Protein AF-A0A0C9YZZ6-F1 (afdb_monomer)

Structure (mmCIF, N/CA/C/O backbone):
data_AF-A0A0C9YZZ6-F1
#
_entry.id   AF-A0A0C9YZZ6-F1
#
loop_
_atom_site.group_PDB
_atom_site.id
_atom_site.type_symbol
_atom_site.label_atom_id
_atom_site.label_alt_id
_atom_site.label_comp_id
_atom_site.label_asym_id
_atom_site.label_entity_id
_atom_site.label_seq_id
_atom_site.pdbx_PDB_ins_code
_atom_site.Cartn_x
_atom_site.Cartn_y
_atom_site.Cartn_z
_atom_site.occupancy
_atom_site.B_iso_or_equiv
_atom_site.auth_seq_id
_atom_site.auth_comp_id
_atom_site.auth_asym_id
_atom_site.auth_atom_id
_atom_site.pdbx_PDB_model_num
ATOM 1 N N . LYS A 1 1 ? 9.919 -6.590 -9.505 1.00 88.56 1 LYS A N 1
ATOM 2 C CA . LYS A 1 1 ? 9.853 -5.587 -10.591 1.00 88.56 1 LYS A CA 1
ATOM 3 C C . LYS A 1 1 ? 8.403 -5.345 -10.949 1.00 88.56 1 LYS A C 1
ATOM 5 O O . LYS A 1 1 ? 7.667 -6.325 -11.010 1.00 88.56 1 LYS A O 1
ATOM 10 N N . ILE A 1 2 ? 8.033 -4.092 -11.173 1.00 91.31 2 ILE A N 1
ATOM 11 C CA . ILE A 1 2 ? 6.721 -3.699 -11.690 1.00 91.31 2 ILE A CA 1
ATOM 12 C C . ILE A 1 2 ? 6.549 -4.296 -13.093 1.00 91.31 2 ILE A C 1
ATOM 14 O O . ILE A 1 2 ? 7.487 -4.260 -13.901 1.00 91.31 2 ILE A O 1
ATOM 18 N N . LYS A 1 3 ? 5.397 -4.917 -13.355 1.00 92.75 3 LYS A N 1
ATOM 19 C CA . LYS A 1 3 ? 5.103 -5.615 -14.616 1.00 92.75 3 LYS A CA 1
ATOM 20 C C . LYS A 1 3 ? 4.061 -4.885 -15.453 1.00 92.75 3 LYS A C 1
ATOM 22 O O . LYS A 1 3 ? 4.132 -4.967 -16.679 1.00 92.75 3 LYS A O 1
ATOM 27 N N . TYR A 1 4 ? 3.122 -4.201 -14.811 1.00 93.75 4 TYR A N 1
ATOM 28 C CA . TYR A 1 4 ? 2.029 -3.488 -15.462 1.00 93.75 4 TYR A CA 1
ATOM 29 C C . TYR A 1 4 ? 2.299 -1.980 -15.506 1.00 93.75 4 TYR A C 1
ATOM 31 O O . TYR A 1 4 ? 3.317 -1.497 -15.010 1.00 93.75 4 TYR A O 1
ATOM 39 N N . SER A 1 5 ? 1.419 -1.216 -16.158 1.00 92.56 5 SER A N 1
ATOM 40 C CA . SER A 1 5 ? 1.535 0.243 -16.138 1.00 92.56 5 SER A CA 1
ATOM 41 C C . SER A 1 5 ? 1.307 0.768 -14.718 1.00 92.56 5 SER A C 1
ATOM 43 O O . SER A 1 5 ? 0.446 0.260 -14.000 1.00 92.56 5 SER A O 1
ATOM 45 N N . LEU A 1 6 ? 2.054 1.800 -14.316 1.00 90.38 6 LEU A N 1
ATOM 46 C CA . LEU A 1 6 ? 2.036 2.327 -12.941 1.00 90.38 6 LEU A CA 1
ATOM 47 C C . LEU A 1 6 ? 0.624 2.755 -12.517 1.00 90.38 6 LEU A C 1
ATOM 49 O O . LEU A 1 6 ? 0.139 2.381 -11.458 1.00 90.38 6 LEU A O 1
ATOM 53 N N . ASN A 1 7 ? -0.085 3.419 -13.427 1.00 92.31 7 ASN A N 1
ATOM 54 C CA . ASN A 1 7 ? -1.460 3.884 -13.247 1.00 92.31 7 ASN A CA 1
ATOM 55 C C . ASN A 1 7 ? -2.534 2.780 -13.246 1.00 92.31 7 ASN A C 1
ATOM 57 O O . ASN A 1 7 ? -3.708 3.086 -13.062 1.00 92.31 7 ASN A O 1
ATOM 61 N N . SER A 1 8 ? -2.172 1.521 -13.521 1.00 94.38 8 SER A N 1
ATOM 62 C CA . SER A 1 8 ? -3.117 0.401 -13.432 1.00 94.38 8 SER A CA 1
ATOM 63 C C . SER A 1 8 ? -3.209 -0.168 -12.024 1.00 94.38 8 SER A C 1
ATOM 65 O O . SER A 1 8 ? -4.186 -0.841 -11.718 1.00 94.38 8 SER A O 1
ATOM 67 N N . TYR A 1 9 ? -2.168 0.031 -11.205 1.00 95.25 9 TYR A N 1
ATOM 68 C CA . TYR A 1 9 ? -2.015 -0.565 -9.874 1.00 95.25 9 TYR A CA 1
ATOM 69 C C . TYR A 1 9 ? -2.162 -2.102 -9.850 1.00 95.25 9 TYR A C 1
ATOM 71 O O . TYR A 1 9 ? -2.245 -2.710 -8.785 1.00 95.25 9 TYR A O 1
ATOM 79 N N . ALA A 1 10 ? -2.129 -2.764 -11.013 1.00 94.75 10 ALA A N 1
ATOM 80 C CA . ALA A 1 10 ? -2.413 -4.190 -11.150 1.00 94.75 10 ALA A CA 1
ATOM 81 C C . ALA A 1 10 ? -1.387 -5.077 -10.436 1.00 94.75 10 ALA A C 1
ATOM 83 O O . ALA A 1 10 ? -1.715 -6.170 -9.973 1.00 94.75 10 ALA A O 1
ATOM 84 N N . ASP A 1 11 ? -0.155 -4.591 -10.281 1.00 94.94 11 ASP A N 1
ATOM 85 C CA . ASP A 1 11 ? 0.873 -5.255 -9.483 1.00 94.94 11 ASP A CA 1
ATOM 86 C C . ASP A 1 11 ? 0.523 -5.325 -7.982 1.00 94.94 11 ASP A C 1
ATOM 88 O O . ASP A 1 11 ? 1.110 -6.147 -7.288 1.00 94.94 11 ASP A O 1
ATOM 92 N N . LEU A 1 12 ? -0.452 -4.550 -7.481 1.00 94.81 12 LEU A N 1
ATOM 93 C CA . LEU A 1 12 ? -0.967 -4.646 -6.105 1.00 94.81 12 LEU A CA 1
ATOM 94 C C . LEU A 1 12 ? -2.049 -5.722 -5.930 1.00 94.81 12 LEU A C 1
ATOM 96 O O . LEU A 1 12 ? -2.420 -6.034 -4.802 1.00 94.81 12 LEU A O 1
ATOM 100 N N . SER A 1 13 ? -2.532 -6.339 -7.015 1.00 91.88 13 SER A N 1
ATOM 101 C CA . SER A 1 13 ? -3.583 -7.374 -6.958 1.00 91.88 13 SER A CA 1
ATOM 102 C C . SER A 1 13 ? -3.199 -8.626 -6.165 1.00 91.88 13 SER A C 1
ATOM 104 O O . SER A 1 13 ? -4.070 -9.411 -5.813 1.00 91.88 13 SER A O 1
ATOM 106 N N . PHE A 1 14 ? -1.920 -8.832 -5.838 1.00 91.19 14 PHE A N 1
ATOM 107 C CA . PHE A 1 14 ? -1.528 -9.930 -4.950 1.00 91.19 14 PHE A CA 1
ATOM 108 C C . PHE A 1 14 ? -2.060 -9.751 -3.517 1.00 91.19 14 PHE A C 1
ATOM 110 O O . PHE A 1 14 ? -2.200 -10.745 -2.811 1.00 91.19 14 PHE A O 1
ATOM 117 N N . LEU A 1 15 ? -2.344 -8.510 -3.094 1.00 91.44 15 LEU A N 1
ATOM 118 C CA . LEU A 1 15 ? -2.962 -8.218 -1.797 1.00 91.44 15 LEU A CA 1
ATOM 119 C C . LEU A 1 15 ? -4.395 -8.738 -1.745 1.00 91.44 15 LEU A C 1
ATOM 121 O O . LEU A 1 15 ? -4.814 -9.330 -0.755 1.00 91.44 15 LEU A O 1
ATOM 125 N N . ILE A 1 16 ? -5.141 -8.474 -2.818 1.00 89.75 16 ILE A N 1
ATOM 126 C CA . ILE A 1 16 ? -6.553 -8.813 -2.966 1.00 89.75 16 ILE A CA 1
ATOM 127 C C . ILE A 1 16 ? -6.745 -9.292 -4.405 1.00 89.75 16 ILE A C 1
ATOM 129 O O . ILE A 1 16 ? -6.954 -8.477 -5.312 1.00 89.75 16 ILE A O 1
ATOM 133 N N . PRO A 1 17 ? -6.613 -10.606 -4.648 1.00 85.75 17 PRO A N 1
ATOM 134 C CA . PRO A 1 17 ? -6.795 -11.157 -5.978 1.00 85.75 17 PRO A CA 1
ATOM 135 C C . PRO A 1 17 ? -8.216 -10.882 -6.489 1.00 85.75 17 PRO A C 1
ATOM 137 O O . PRO A 1 17 ? -9.160 -10.987 -5.713 1.00 85.75 17 PRO A O 1
ATOM 140 N N . PRO A 1 18 ? -8.429 -10.642 -7.794 1.00 77.75 18 PRO A N 1
ATOM 141 C CA . PRO A 1 18 ? -9.773 -10.428 -8.348 1.00 77.75 18 PRO A CA 1
ATOM 142 C C . PRO A 1 18 ? -10.756 -11.588 -8.114 1.00 77.75 18 PRO A C 1
ATOM 144 O O . PRO A 1 18 ? -11.961 -11.434 -8.277 1.00 77.75 18 PRO A O 1
ATOM 147 N N . SER A 1 19 ? -10.242 -12.774 -7.779 1.00 79.56 19 SER A N 1
ATOM 148 C CA . SER A 1 19 ? -11.026 -13.963 -7.450 1.00 79.56 19 SER A CA 1
ATOM 149 C C . SER A 1 19 ? -11.370 -14.095 -5.962 1.00 79.56 19 SER A C 1
ATOM 151 O O . SER A 1 19 ? -11.853 -15.162 -5.583 1.00 79.56 19 SER A O 1
ATOM 153 N N . TRP A 1 20 ? -11.075 -13.082 -5.138 1.00 84.75 20 TRP A N 1
ATOM 154 C CA . TRP A 1 20 ? -11.337 -13.077 -3.696 1.00 84.75 20 TRP A CA 1
ATOM 155 C C . TRP A 1 20 ? -12.843 -13.144 -3.412 1.00 84.75 20 TRP A C 1
ATOM 157 O O . TRP A 1 20 ? -13.650 -12.511 -4.099 1.00 84.75 20 TRP A O 1
ATOM 167 N N . LYS A 1 21 ? -13.236 -13.936 -2.415 1.00 82.88 21 LYS A N 1
ATOM 168 C CA . LYS A 1 21 ? -14.632 -14.201 -2.040 1.00 82.88 21 LYS A CA 1
ATOM 169 C C . LYS A 1 21 ? -14.829 -14.085 -0.537 1.00 82.88 21 LYS A C 1
ATOM 171 O O . LYS A 1 21 ? -13.901 -14.275 0.241 1.00 82.88 21 LYS A O 1
ATOM 176 N N . ASP A 1 22 ? -16.076 -13.865 -0.131 1.00 79.44 22 ASP A N 1
ATOM 177 C CA . ASP A 1 22 ? -16.451 -13.875 1.281 1.00 79.44 22 ASP A CA 1
ATOM 178 C C . ASP A 1 22 ? -16.011 -15.185 1.955 1.00 79.44 22 ASP A C 1
ATOM 180 O O . ASP A 1 22 ? -16.371 -16.282 1.520 1.00 79.44 22 ASP A O 1
ATOM 184 N N . GLY A 1 23 ? -15.226 -15.053 3.025 1.00 80.69 23 GLY A N 1
ATOM 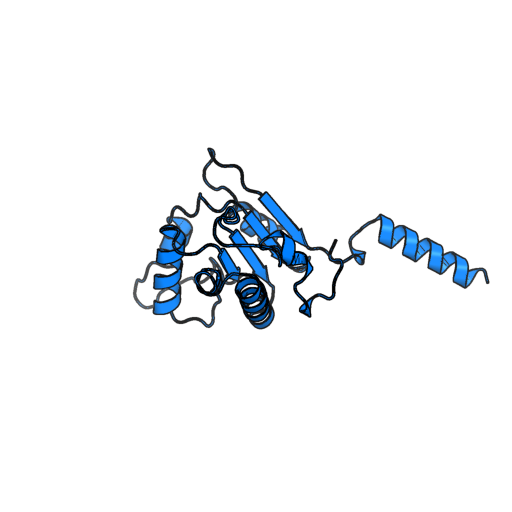185 C CA . GLY A 1 23 ? -14.637 -16.174 3.760 1.00 80.69 23 GLY A CA 1
ATOM 186 C C . GLY A 1 23 ? -13.184 -16.488 3.394 1.00 80.69 23 GLY A C 1
ATOM 187 O O . GLY A 1 23 ? -12.546 -17.240 4.132 1.00 80.69 23 GLY A O 1
ATOM 188 N N . ASP A 1 24 ? -12.638 -15.897 2.325 1.00 85.56 24 ASP A N 1
ATOM 189 C CA . ASP A 1 24 ? -11.198 -15.935 2.073 1.00 85.56 24 ASP A CA 1
ATOM 190 C C . ASP A 1 24 ? -10.441 -15.206 3.200 1.00 85.56 24 ASP A C 1
ATOM 192 O O . ASP A 1 24 ? -10.964 -14.264 3.811 1.00 85.56 24 ASP A O 1
ATOM 196 N N . PRO A 1 25 ? -9.202 -15.627 3.515 1.00 86.25 25 PRO A N 1
ATOM 197 C CA . PRO A 1 25 ? -8.414 -14.958 4.534 1.00 86.25 25 PRO A CA 1
ATOM 198 C C . PRO A 1 25 ? -8.158 -13.503 4.134 1.00 86.25 25 PRO A C 1
ATOM 200 O O . PRO A 1 25 ? -7.813 -13.194 2.989 1.00 86.25 25 PRO A O 1
ATOM 203 N N . LEU A 1 26 ? -8.319 -12.609 5.108 1.00 85.75 26 LEU A N 1
ATOM 204 C CA . LEU A 1 26 ? -7.969 -11.206 4.949 1.00 85.75 26 LEU A CA 1
ATOM 205 C C . LEU A 1 26 ? -6.449 -11.071 4.778 1.00 85.75 26 LEU A C 1
ATOM 207 O O . LEU A 1 26 ? -5.695 -11.823 5.410 1.00 85.75 26 LEU A O 1
ATOM 211 N N . PRO A 1 27 ? -5.979 -10.120 3.953 1.00 88.88 27 PRO A N 1
ATOM 212 C CA . PRO A 1 27 ? -4.559 -9.819 3.898 1.00 88.88 27 PRO A CA 1
ATOM 213 C C . PRO A 1 27 ? -4.063 -9.352 5.278 1.00 88.88 27 PRO A C 1
ATOM 215 O O . PRO A 1 27 ? -4.848 -8.811 6.065 1.00 88.88 27 PRO A O 1
ATOM 218 N N . PRO A 1 28 ? -2.761 -9.516 5.580 1.00 90.25 28 PRO A N 1
ATOM 219 C CA . P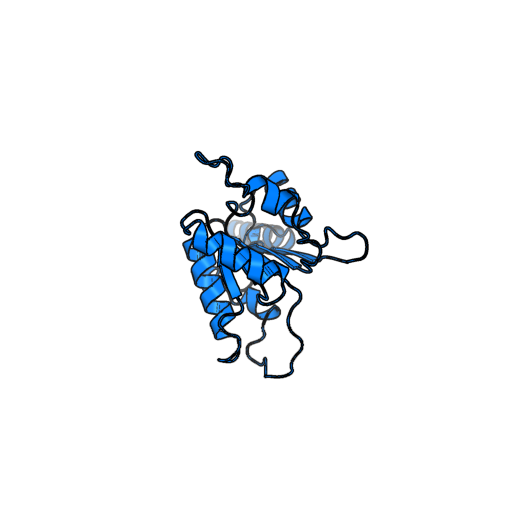RO A 1 28 ? -2.164 -8.889 6.753 1.00 90.25 28 PRO A CA 1
ATOM 220 C C . PRO A 1 28 ? -2.432 -7.386 6.739 1.00 90.25 28 PRO A C 1
ATOM 222 O O . PRO A 1 28 ? -2.409 -6.781 5.667 1.00 90.25 28 P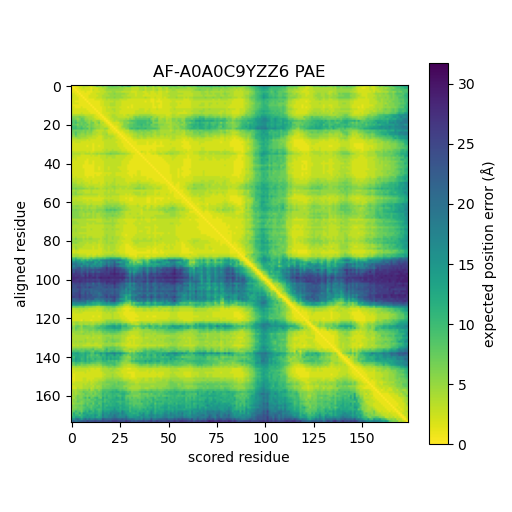RO A O 1
ATOM 225 N N . LYS A 1 29 ? -2.624 -6.781 7.916 1.00 91.81 29 LYS A N 1
ATOM 226 C CA . LYS A 1 29 ? -2.776 -5.328 8.029 1.00 91.81 29 LYS A CA 1
ATOM 227 C C . LYS A 1 29 ? -1.603 -4.630 7.339 1.00 91.81 29 LYS A C 1
ATOM 229 O O . LYS A 1 29 ? -0.447 -4.984 7.600 1.00 91.81 29 LYS A O 1
ATOM 234 N N . PHE A 1 30 ? -1.894 -3.673 6.458 1.00 93.50 30 PHE A N 1
ATOM 235 C CA . PHE A 1 30 ? -0.880 -3.143 5.550 1.00 93.50 30 PHE A CA 1
ATOM 236 C C . PHE A 1 30 ? -0.848 -1.618 5.409 1.00 93.50 30 PHE A C 1
ATOM 238 O O . PHE A 1 30 ? -1.856 -0.929 5.558 1.00 93.50 30 PHE A O 1
ATOM 245 N N . LEU A 1 31 ? 0.327 -1.098 5.049 1.00 93.25 31 LEU A N 1
ATOM 246 C CA . LEU A 1 31 ? 0.530 0.278 4.592 1.00 93.25 31 LEU A CA 1
ATOM 247 C C . LEU A 1 31 ? 1.179 0.278 3.208 1.00 93.25 31 LEU A C 1
ATOM 249 O O . LEU A 1 31 ? 2.131 -0.465 2.971 1.00 93.25 31 LEU A O 1
ATOM 253 N N . ILE A 1 32 ? 0.697 1.134 2.309 1.00 94.44 32 ILE A N 1
ATOM 254 C CA . ILE A 1 32 ? 1.292 1.351 0.986 1.00 94.44 32 ILE A CA 1
ATOM 255 C C . ILE A 1 32 ? 1.653 2.822 0.842 1.00 94.44 32 ILE A C 1
ATOM 257 O O . ILE A 1 32 ? 0.776 3.683 0.875 1.00 94.44 32 ILE A O 1
ATOM 261 N N . PHE A 1 33 ? 2.935 3.105 0.667 1.00 92.69 33 PHE A N 1
ATOM 262 C CA . PHE A 1 33 ? 3.468 4.442 0.475 1.00 92.69 33 PHE A CA 1
ATOM 263 C C . PHE A 1 33 ? 3.561 4.786 -1.014 1.00 92.69 33 PHE A C 1
ATOM 265 O O . PHE A 1 33 ? 4.077 4.001 -1.807 1.00 92.69 33 PHE A O 1
ATOM 272 N N . PHE A 1 34 ? 3.075 5.975 -1.356 1.00 92.56 34 PHE A N 1
ATOM 273 C CA . PHE A 1 34 ? 3.108 6.606 -2.672 1.00 92.56 34 PHE A CA 1
ATOM 274 C C . PHE A 1 34 ? 3.739 7.997 -2.561 1.00 92.56 34 PHE A C 1
ATOM 276 O O . PHE A 1 34 ? 3.715 8.619 -1.496 1.00 92.56 34 PHE A O 1
ATOM 283 N N . ASP A 1 35 ? 4.261 8.520 -3.665 1.00 88.12 35 ASP A N 1
ATOM 284 C CA . ASP A 1 35 ? 4.883 9.850 -3.669 1.00 88.12 35 ASP A CA 1
ATOM 285 C C . ASP A 1 35 ? 3.870 10.984 -3.751 1.00 88.12 35 ASP A C 1
ATOM 287 O O . ASP A 1 35 ? 4.110 12.078 -3.235 1.00 88.12 35 ASP A O 1
ATOM 291 N N . ASP A 1 36 ? 2.728 10.731 -4.388 1.00 89.56 36 ASP A N 1
ATOM 292 C CA . ASP A 1 36 ? 1.687 11.725 -4.570 1.00 89.56 36 ASP A CA 1
ATOM 293 C C . ASP A 1 36 ? 0.320 11.250 -4.072 1.00 89.56 36 ASP A C 1
ATOM 295 O O . ASP A 1 36 ? 0.006 10.063 -3.944 1.00 89.56 36 ASP A O 1
ATOM 299 N N . ILE A 1 37 ? -0.500 12.241 -3.730 1.00 91.50 37 ILE A N 1
ATOM 300 C CA . ILE A 1 37 ? -1.817 12.036 -3.133 1.00 91.50 37 ILE A CA 1
ATOM 301 C C . ILE A 1 37 ? -2.771 11.351 -4.111 1.00 91.50 37 ILE A C 1
ATOM 303 O O . ILE A 1 37 ? -3.610 10.560 -3.680 1.00 91.50 37 ILE A O 1
ATOM 307 N N . GLN A 1 38 ? -2.676 11.665 -5.402 1.00 94.12 38 GLN A N 1
ATOM 308 C CA . GLN A 1 38 ? -3.598 11.140 -6.395 1.00 94.12 38 GLN A CA 1
ATOM 309 C C . GLN A 1 38 ? -3.348 9.651 -6.626 1.00 94.12 38 GLN A C 1
ATOM 311 O O . GLN A 1 38 ? -4.310 8.888 -6.672 1.00 94.12 38 GLN A O 1
ATOM 316 N N . ASP A 1 39 ? -2.087 9.226 -6.682 1.00 94.50 39 ASP A N 1
ATOM 317 C CA . ASP A 1 39 ? -1.720 7.813 -6.749 1.00 94.50 39 ASP A CA 1
ATOM 318 C C . ASP A 1 39 ? -2.194 7.045 -5.513 1.00 94.50 39 ASP A C 1
ATOM 320 O O . ASP A 1 39 ? -2.795 5.979 -5.653 1.00 94.50 39 ASP A O 1
ATOM 324 N N . ALA A 1 40 ? -2.041 7.611 -4.310 1.00 94.88 40 ALA A N 1
ATOM 325 C CA . ALA A 1 40 ? -2.587 6.997 -3.100 1.00 94.88 40 ALA A CA 1
ATOM 326 C C . ALA A 1 40 ? -4.117 6.818 -3.184 1.00 94.88 40 ALA A C 1
ATOM 328 O O . ALA A 1 40 ? -4.634 5.745 -2.860 1.00 94.88 40 ALA A O 1
ATOM 329 N N . ILE A 1 41 ? -4.852 7.838 -3.645 1.00 95.50 41 ILE A N 1
ATOM 330 C CA . ILE A 1 41 ? -6.314 7.776 -3.814 1.00 95.50 41 ILE A CA 1
ATOM 331 C C . ILE A 1 41 ? -6.700 6.706 -4.839 1.00 95.50 41 ILE A C 1
ATOM 333 O O . ILE A 1 41 ? -7.536 5.849 -4.551 1.00 95.50 41 ILE A O 1
ATOM 337 N N . ASN A 1 42 ? -6.090 6.742 -6.022 1.00 96.75 42 ASN A N 1
ATOM 338 C CA . ASN A 1 42 ? -6.413 5.832 -7.115 1.00 96.75 42 ASN A CA 1
ATOM 339 C C . ASN A 1 42 ? -6.102 4.377 -6.743 1.00 96.75 42 ASN A C 1
ATOM 341 O O . ASN A 1 42 ? -6.897 3.484 -7.029 1.00 96.75 42 ASN A O 1
ATOM 345 N N . ALA A 1 43 ? -4.980 4.135 -6.062 1.00 96.00 43 ALA A N 1
ATOM 346 C CA . ALA A 1 43 ? -4.615 2.807 -5.594 1.00 96.00 43 ALA A CA 1
ATOM 347 C C . ALA A 1 43 ? -5.592 2.277 -4.536 1.00 96.00 43 ALA A C 1
ATOM 349 O O . ALA A 1 43 ? -5.969 1.107 -4.594 1.00 96.00 43 ALA A O 1
ATOM 350 N N . ALA A 1 44 ? -6.049 3.123 -3.602 1.00 95.88 44 ALA A N 1
ATOM 351 C CA . ALA A 1 44 ? -7.091 2.727 -2.654 1.00 95.88 44 ALA A CA 1
ATOM 352 C C . ALA A 1 44 ? -8.375 2.350 -3.394 1.00 95.88 44 ALA A C 1
ATOM 354 O O . ALA A 1 44 ? -8.900 1.265 -3.179 1.00 95.88 44 ALA A O 1
ATOM 355 N N . GLN A 1 45 ? -8.837 3.193 -4.321 1.00 95.75 45 GLN A N 1
ATOM 356 C CA . GLN A 1 45 ? -10.029 2.912 -5.125 1.00 95.75 45 GLN A CA 1
ATOM 357 C C . GLN A 1 45 ? -9.903 1.600 -5.909 1.00 95.75 45 GLN A C 1
ATOM 359 O O . GLN A 1 45 ? -10.841 0.806 -5.919 1.00 95.75 45 GLN A O 1
ATOM 364 N N . TYR A 1 46 ? -8.742 1.347 -6.518 1.00 95.38 46 TYR A N 1
ATOM 365 C CA . TYR A 1 46 ? -8.450 0.095 -7.211 1.00 95.38 46 TYR A CA 1
ATOM 366 C C . TYR A 1 46 ? -8.556 -1.121 -6.274 1.00 95.38 46 TYR A C 1
ATOM 368 O O . TYR A 1 46 ? -9.230 -2.099 -6.598 1.00 95.38 46 TYR A O 1
ATOM 376 N N . LEU A 1 47 ? -7.940 -1.058 -5.089 1.00 94.38 47 LEU A N 1
ATOM 377 C CA . LEU A 1 47 ? -7.987 -2.149 -4.111 1.00 94.38 47 LEU A CA 1
ATOM 378 C C . LEU A 1 47 ? -9.401 -2.368 -3.555 1.00 94.38 47 LEU A C 1
ATOM 380 O O . LEU A 1 47 ? -9.833 -3.512 -3.428 1.00 94.38 47 LEU A O 1
ATOM 384 N N . CYS A 1 48 ? -10.150 -1.296 -3.290 1.00 93.06 48 CYS A N 1
ATOM 385 C CA . CYS A 1 48 ? -11.550 -1.368 -2.869 1.00 93.06 48 CYS A CA 1
ATOM 386 C C . CYS A 1 48 ? -12.427 -2.052 -3.924 1.00 93.06 48 CYS A C 1
ATOM 388 O O . CYS A 1 48 ? -13.280 -2.858 -3.576 1.00 93.06 48 CYS A O 1
ATOM 390 N N . GLN A 1 49 ? -12.204 -1.784 -5.214 1.00 91.81 49 GLN A N 1
ATOM 391 C CA . GLN A 1 49 ? -12.934 -2.449 -6.301 1.00 91.81 49 GLN A CA 1
ATOM 392 C C . GLN A 1 49 ? -12.622 -3.947 -6.408 1.00 91.81 49 GLN A C 1
ATOM 394 O O . GLN A 1 49 ? -13.442 -4.700 -6.930 1.00 91.81 49 GLN A O 1
ATOM 399 N N . CYS A 1 50 ? -11.463 -4.384 -5.909 1.00 89.56 50 CYS A N 1
ATOM 400 C CA . CYS A 1 50 ? -11.112 -5.801 -5.829 1.00 89.56 50 CYS A CA 1
ATOM 401 C C . CYS A 1 50 ? -11.789 -6.512 -4.643 1.00 89.56 50 CYS A C 1
ATOM 403 O O . CYS A 1 50 ? -11.829 -7.740 -4.624 1.00 89.56 50 CYS A O 1
ATOM 405 N N . LEU A 1 51 ? -12.319 -5.769 -3.663 1.00 89.00 51 LEU A N 1
ATOM 406 C CA . LEU A 1 51 ? -13.024 -6.325 -2.509 1.00 89.00 51 LEU A CA 1
ATOM 407 C C . LEU A 1 51 ? -14.528 -6.497 -2.778 1.00 89.00 51 LEU A C 1
ATOM 409 O O . LEU A 1 51 ? -15.142 -5.687 -3.488 1.00 89.00 51 LEU A O 1
ATOM 413 N N . PRO A 1 52 ? -15.171 -7.498 -2.147 1.00 87.31 52 PRO A N 1
ATOM 414 C CA . PRO A 1 52 ? -16.621 -7.610 -2.152 1.00 87.31 52 PRO A CA 1
ATOM 415 C C . PRO A 1 52 ? -17.298 -6.377 -1.549 1.00 87.31 52 PRO A C 1
ATOM 417 O O . PRO A 1 52 ? -16.712 -5.722 -0.683 1.00 87.31 52 PRO A O 1
ATOM 420 N N . PRO A 1 53 ? -18.550 -6.074 -1.946 1.00 87.62 53 PRO A N 1
ATOM 421 C CA . PRO A 1 53 ? -19.243 -4.841 -1.565 1.00 87.62 53 PRO A CA 1
ATOM 422 C C . PRO A 1 53 ? -19.238 -4.526 -0.063 1.00 87.62 53 PRO A C 1
ATOM 424 O O . PRO A 1 53 ? -19.121 -3.366 0.313 1.00 87.62 53 PRO A O 1
ATOM 427 N N . GLY A 1 54 ? -19.326 -5.546 0.799 1.00 87.06 54 GLY A N 1
ATOM 428 C CA . GLY A 1 54 ? -19.345 -5.378 2.257 1.00 87.06 54 GLY A CA 1
ATOM 429 C C . GLY A 1 54 ? -17.992 -5.056 2.902 1.00 87.06 54 GLY A C 1
ATOM 430 O O . GLY A 1 54 ? -17.956 -4.821 4.105 1.00 87.06 54 GLY A O 1
ATOM 431 N N . LEU A 1 55 ? -16.896 -5.073 2.137 1.00 88.81 55 LEU A N 1
ATOM 432 C CA . LEU A 1 55 ? -15.537 -4.819 2.628 1.00 88.81 55 LEU A CA 1
ATOM 433 C C . LEU A 1 55 ? -14.849 -3.653 1.909 1.00 88.81 55 LEU A C 1
ATOM 435 O O . LEU A 1 55 ? -13.699 -3.343 2.207 1.00 88.81 55 LEU A O 1
ATOM 439 N N . GLN A 1 56 ? -15.516 -2.990 0.963 1.00 90.88 56 GLN A N 1
ATOM 440 C CA . GLN A 1 56 ? -14.887 -1.930 0.165 1.00 90.88 56 GLN A CA 1
ATOM 441 C C . GLN A 1 56 ? -14.481 -0.707 0.995 1.00 90.88 56 GLN A C 1
ATOM 443 O O . GLN A 1 56 ? -13.638 0.069 0.562 1.00 90.88 56 GLN A O 1
ATOM 448 N N . ASP A 1 57 ? -15.036 -0.535 2.192 1.00 91.62 57 ASP A N 1
ATOM 449 C CA . ASP A 1 57 ? -14.701 0.535 3.132 1.00 91.62 57 ASP A CA 1
ATOM 450 C C . ASP A 1 57 ? -13.480 0.224 4.015 1.00 91.62 57 ASP A C 1
ATOM 452 O O . ASP A 1 57 ? -13.017 1.096 4.750 1.00 91.62 57 ASP A O 1
ATOM 456 N N . LYS A 1 58 ? -12.933 -0.995 3.923 1.00 92.69 58 LYS A N 1
ATOM 457 C CA . LYS A 1 58 ? -11.831 -1.487 4.760 1.00 92.69 58 LYS A CA 1
ATOM 458 C C . LYS A 1 58 ? -10.446 -1.009 4.340 1.00 92.69 58 LYS A C 1
ATOM 460 O O . LYS A 1 58 ? -9.477 -1.240 5.065 1.00 92.69 58 LYS A O 1
ATOM 465 N N . ILE A 1 59 ? -10.335 -0.363 3.184 1.00 94.69 59 ILE A N 1
ATOM 466 C CA . ILE A 1 59 ? -9.097 0.232 2.680 1.00 94.69 59 ILE A CA 1
ATOM 467 C C . ILE A 1 59 ? -9.382 1.693 2.377 1.00 94.69 59 ILE A C 1
ATOM 469 O O . ILE A 1 59 ? -10.352 2.015 1.695 1.00 94.69 59 ILE A O 1
ATOM 473 N N . LYS A 1 60 ? -8.540 2.588 2.887 1.00 94.56 60 LYS A N 1
ATOM 474 C CA . LYS A 1 60 ? -8.680 4.032 2.666 1.00 94.56 60 LYS A CA 1
ATOM 475 C C . LYS A 1 60 ? -7.355 4.656 2.282 1.00 94.56 60 LYS A C 1
ATOM 477 O O . LYS A 1 60 ? -6.292 4.072 2.473 1.00 94.56 60 LYS A O 1
ATOM 482 N N . TRP A 1 61 ? -7.432 5.876 1.769 1.00 93.12 61 TRP A N 1
ATOM 483 C CA . TRP A 1 61 ? -6.261 6.719 1.613 1.00 93.12 61 TRP A CA 1
ATOM 484 C C . TRP A 1 61 ? -6.113 7.660 2.813 1.00 93.12 61 TRP A C 1
ATOM 486 O O . TRP A 1 61 ? -7.093 8.175 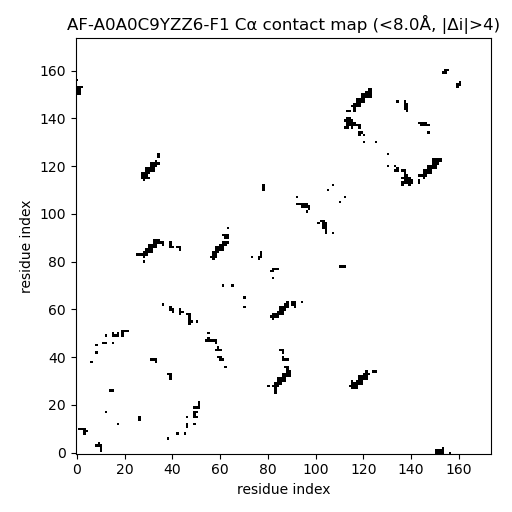3.362 1.00 93.12 61 TRP A O 1
ATOM 496 N N . PHE A 1 62 ? -4.867 7.900 3.200 1.00 87.44 62 PHE A N 1
ATOM 497 C CA . PHE A 1 62 ? -4.476 8.772 4.297 1.00 87.44 62 PHE A CA 1
ATOM 498 C C . PHE A 1 62 ? -3.416 9.754 3.792 1.00 87.44 62 PHE A C 1
ATOM 500 O O . PHE A 1 62 ? -2.418 9.354 3.208 1.00 87.44 62 PHE A O 1
ATOM 507 N N . ASN A 1 63 ? -3.618 11.062 3.955 1.00 84.69 63 ASN A N 1
ATOM 508 C CA . ASN A 1 63 ? -2.630 12.055 3.522 1.00 84.69 63 ASN A CA 1
ATOM 509 C C . ASN A 1 63 ? -2.767 13.380 4.282 1.00 84.69 63 ASN A C 1
ATOM 511 O O . ASN A 1 63 ? -3.715 13.598 5.042 1.00 84.69 63 ASN A O 1
ATOM 515 N N . ALA A 1 64 ? -1.811 14.284 4.057 1.00 78.50 64 ALA A N 1
ATOM 516 C CA . ALA A 1 64 ? -1.750 15.593 4.697 1.00 78.50 64 ALA A CA 1
ATOM 517 C C . ALA A 1 64 ? -3.024 16.438 4.527 1.00 78.50 64 ALA A C 1
ATOM 519 O O . ALA A 1 64 ? -3.400 17.109 5.488 1.00 78.50 64 ALA A O 1
ATOM 520 N N . ASN A 1 65 ? -3.708 16.359 3.380 1.00 84.12 65 ASN A N 1
ATOM 521 C CA . ASN A 1 65 ? -4.876 17.192 3.062 1.00 84.12 65 ASN A CA 1
ATOM 522 C C . ASN A 1 65 ? -6.140 16.794 3.839 1.00 84.12 65 ASN A C 1
ATOM 524 O O . ASN A 1 65 ? -7.130 17.523 3.807 1.00 84.12 65 ASN A O 1
ATOM 528 N N . MET A 1 66 ? -6.124 15.656 4.538 1.00 83.69 66 MET A N 1
ATOM 529 C CA . MET A 1 66 ? -7.254 15.225 5.356 1.00 83.69 66 MET A CA 1
ATOM 530 C C . MET A 1 66 ? -7.413 16.070 6.617 1.00 83.69 66 MET A C 1
ATOM 532 O O . MET A 1 66 ? -6.427 16.482 7.241 1.00 83.69 66 MET A O 1
ATOM 536 N N . THR A 1 67 ? -8.671 16.275 7.019 1.00 84.62 67 THR A N 1
ATOM 537 C CA . THR A 1 67 ? -8.995 16.943 8.281 1.00 84.62 67 THR A CA 1
ATOM 538 C C . THR A 1 67 ? -8.430 16.152 9.451 1.00 84.62 67 THR A C 1
ATOM 540 O O . THR A 1 67 ? -8.265 14.933 9.378 1.00 84.62 67 THR A O 1
ATOM 543 N N . THR A 1 68 ? -8.163 16.842 10.555 1.00 76.19 68 THR A N 1
ATOM 544 C CA . THR A 1 68 ? -7.760 16.193 11.804 1.00 76.19 68 THR A CA 1
ATOM 545 C C . THR A 1 68 ? -8.798 15.151 12.207 1.00 76.19 68 THR A C 1
ATOM 547 O O . THR A 1 68 ? -8.489 13.975 12.226 1.00 76.19 68 THR A O 1
ATOM 550 N N . THR A 1 69 ? -10.072 15.534 12.321 1.00 81.62 69 THR A N 1
ATOM 551 C CA . THR A 1 69 ? -11.157 14.617 12.712 1.00 81.62 69 THR A CA 1
ATOM 552 C C . THR A 1 69 ? -11.228 13.327 11.890 1.00 81.62 69 THR A C 1
ATOM 554 O O . THR A 1 69 ? -11.528 12.274 12.443 1.00 81.62 69 THR A O 1
ATOM 557 N N . TYR A 1 70 ? -10.935 13.392 10.588 1.00 86.50 70 TYR A N 1
ATOM 558 C CA . TYR A 1 70 ? -10.842 12.207 9.740 1.00 86.50 70 TYR A CA 1
ATOM 559 C C . TYR A 1 70 ? -9.634 11.345 10.116 1.00 86.50 70 TYR A C 1
ATOM 561 O O . TYR A 1 70 ? -9.785 10.152 10.355 1.00 86.50 70 TYR A O 1
ATOM 569 N N . LYS A 1 71 ? -8.439 11.943 10.208 1.00 83.00 71 LYS A N 1
ATOM 570 C CA . LYS A 1 71 ? -7.208 11.223 10.572 1.00 83.00 71 LYS A CA 1
ATOM 571 C C . LYS A 1 71 ? -7.365 10.493 11.908 1.00 83.00 71 LYS A C 1
ATOM 573 O O . LYS A 1 71 ? -6.961 9.342 12.015 1.00 83.00 71 LYS A O 1
ATOM 578 N N . ASP A 1 72 ? -7.989 11.142 12.881 1.00 79.25 72 ASP A N 1
ATOM 579 C CA . ASP A 1 72 ? -8.200 10.636 14.239 1.00 79.25 72 ASP A CA 1
ATOM 580 C C . ASP A 1 72 ? -9.077 9.386 14.238 1.00 79.25 72 ASP A C 1
ATOM 582 O O . ASP A 1 72 ? -8.736 8.368 14.843 1.00 79.25 72 ASP A O 1
ATOM 586 N N . LEU A 1 73 ? -10.202 9.479 13.527 1.00 85.56 73 LEU A N 1
ATOM 587 C CA . LEU A 1 73 ? -11.165 8.400 13.394 1.00 85.56 73 LEU A CA 1
ATOM 588 C C . LEU A 1 73 ? -10.538 7.206 12.676 1.00 85.56 73 LEU A C 1
ATOM 590 O O . LEU A 1 73 ? -10.605 6.085 13.169 1.00 85.56 73 LEU A O 1
ATOM 594 N N . GLU A 1 74 ? -9.893 7.441 11.533 1.00 87.12 74 GLU A N 1
ATOM 595 C CA . GLU A 1 74 ? -9.344 6.345 10.741 1.00 87.12 74 GLU A CA 1
ATOM 596 C C . GLU A 1 74 ? -8.158 5.670 11.434 1.00 87.12 74 GLU A C 1
ATOM 598 O O . GLU A 1 74 ? -8.041 4.449 11.381 1.00 87.12 74 GLU A O 1
ATOM 603 N N . VAL A 1 75 ? -7.314 6.419 12.149 1.00 82.69 75 VAL A N 1
ATOM 604 C CA . VAL A 1 75 ? -6.250 5.823 12.971 1.00 82.69 75 VAL A CA 1
ATOM 605 C C . VAL A 1 75 ? -6.843 4.949 14.079 1.00 82.69 75 VAL A C 1
ATOM 607 O O . VAL A 1 75 ? -6.352 3.843 14.296 1.00 82.69 75 VAL A O 1
ATOM 610 N N . ALA A 1 76 ? -7.913 5.390 14.749 1.00 84.19 76 ALA A N 1
ATOM 611 C CA . ALA A 1 76 ? -8.592 4.568 15.751 1.00 84.19 76 ALA A CA 1
ATOM 612 C C . ALA A 1 76 ? -9.161 3.273 15.142 1.00 84.19 76 ALA A C 1
ATOM 614 O O . ALA A 1 76 ? -8.946 2.197 15.701 1.00 84.19 76 ALA A O 1
ATOM 615 N N . ASN A 1 77 ? -9.796 3.363 13.968 1.00 89.12 77 ASN A N 1
ATOM 616 C CA . ASN A 1 77 ? -10.322 2.207 13.231 1.00 89.12 77 ASN A CA 1
ATOM 617 C C . ASN A 1 77 ? -9.202 1.266 12.752 1.00 89.12 77 ASN A C 1
ATOM 619 O O . ASN A 1 77 ? -9.366 0.050 12.676 1.00 89.12 77 ASN A O 1
ATOM 623 N N . PHE A 1 78 ? -8.033 1.813 12.422 1.00 87.00 78 PHE A N 1
ATOM 624 C CA . PHE A 1 78 ? -6.869 1.018 12.056 1.00 87.00 78 PHE A CA 1
ATOM 625 C C . PHE A 1 78 ? -6.323 0.253 13.253 1.00 87.00 78 PHE A C 1
ATOM 627 O O . PHE A 1 78 ? -6.139 -0.958 13.163 1.00 87.00 78 PHE A O 1
ATOM 634 N N . VAL A 1 79 ? -6.145 0.906 14.402 1.00 83.38 79 VAL A N 1
ATOM 635 C CA . VAL A 1 79 ? -5.677 0.247 15.631 1.00 83.38 79 VAL A CA 1
ATOM 636 C C . VAL A 1 79 ? -6.663 -0.819 16.116 1.00 83.38 79 VAL A C 1
ATOM 638 O O . VAL A 1 79 ? -6.232 -1.898 16.510 1.00 83.38 79 VAL A O 1
ATOM 641 N N . SER A 1 80 ? -7.976 -0.579 16.030 1.00 86.50 80 SER A N 1
ATOM 642 C CA . SER A 1 80 ? -8.992 -1.568 16.425 1.00 86.50 80 SER A CA 1
ATOM 643 C C . SER A 1 80 ? -9.084 -2.781 15.488 1.00 86.50 80 SER A C 1
ATOM 645 O O . SER A 1 80 ? -9.734 -3.766 15.835 1.00 86.50 80 SER A O 1
ATOM 647 N N . GLY A 1 81 ? -8.444 -2.726 14.314 1.00 86.75 81 GLY A N 1
ATOM 648 C CA . GLY A 1 81 ? -8.532 -3.762 13.283 1.00 86.75 81 GLY A CA 1
ATOM 649 C C . GLY A 1 81 ? -9.788 -3.660 12.414 1.00 86.75 81 GLY A C 1
ATOM 650 O O . GLY A 1 81 ? -10.050 -4.552 11.610 1.00 86.75 81 GLY A O 1
ATOM 651 N N . GLU A 1 82 ? -10.563 -2.578 12.537 1.00 90.06 82 GLU A N 1
ATOM 652 C CA . GLU A 1 82 ? -11.682 -2.308 11.635 1.00 90.06 82 GLU A CA 1
ATOM 653 C C . GLU A 1 82 ? -11.219 -1.998 10.210 1.00 90.06 82 GLU A C 1
ATOM 655 O O . GLU A 1 82 ? -11.967 -2.293 9.279 1.00 90.06 82 GLU A O 1
ATOM 660 N N . MET A 1 83 ? -10.012 -1.449 10.037 1.00 91.31 83 MET A N 1
ATOM 661 C CA . MET A 1 83 ? -9.385 -1.192 8.736 1.00 91.31 83 MET A CA 1
ATOM 662 C C . MET A 1 83 ? -8.312 -2.239 8.412 1.00 91.31 83 MET A C 1
ATOM 664 O O . MET A 1 83 ? -7.486 -2.581 9.258 1.00 91.31 83 MET A O 1
ATOM 668 N N . LEU A 1 84 ? -8.284 -2.694 7.156 1.00 91.88 84 LEU A N 1
ATOM 669 C CA . LEU A 1 84 ? -7.276 -3.625 6.636 1.00 91.88 84 LEU A CA 1
ATOM 670 C C . LEU A 1 84 ? -5.989 -2.916 6.235 1.00 91.88 84 LEU A C 1
ATOM 672 O O . LEU A 1 84 ? -4.900 -3.456 6.412 1.00 91.88 84 LEU A O 1
ATOM 676 N N . GLY A 1 85 ? -6.093 -1.713 5.678 1.00 93.50 85 GLY A N 1
ATOM 677 C CA . GLY A 1 85 ? -4.907 -1.031 5.195 1.00 93.50 85 GLY A CA 1
ATOM 678 C C . GLY A 1 85 ? -5.123 0.408 4.783 1.00 93.50 85 GLY A C 1
ATOM 679 O O . GLY A 1 85 ? -6.246 0.838 4.501 1.00 93.50 85 GLY A O 1
ATOM 680 N N . PHE A 1 86 ? -4.010 1.132 4.710 1.00 93.88 86 PHE A N 1
ATOM 681 C CA . PHE A 1 86 ? -3.973 2.471 4.142 1.00 93.88 86 PHE A CA 1
ATOM 682 C C . PHE A 1 86 ? -3.052 2.550 2.935 1.00 93.88 86 PHE A C 1
ATOM 684 O O . PHE A 1 86 ? -1.942 2.019 2.940 1.00 93.88 86 PHE A O 1
ATOM 691 N N . THR A 1 87 ? -3.494 3.299 1.931 1.00 94.69 87 THR A N 1
ATOM 692 C CA . THR A 1 87 ? -2.593 3.935 0.972 1.00 94.69 87 THR A CA 1
ATOM 693 C C . THR A 1 87 ? -2.263 5.332 1.481 1.00 94.69 87 THR A C 1
ATOM 695 O O . THR A 1 87 ? -3.124 6.046 1.994 1.00 94.69 87 THR A O 1
ATOM 698 N N . THR A 1 88 ? -1.007 5.741 1.408 1.00 90.62 88 THR A N 1
ATOM 699 C CA . THR A 1 88 ? -0.578 6.990 2.027 1.00 90.62 88 THR A CA 1
ATOM 700 C C . THR A 1 88 ? 0.597 7.611 1.304 1.00 90.62 88 THR A C 1
ATOM 702 O O . THR A 1 88 ? 1.275 6.953 0.526 1.00 90.62 88 THR A O 1
ATOM 705 N N . THR A 1 89 ? 0.854 8.885 1.580 1.00 87.06 89 THR A N 1
ATOM 706 C CA . THR A 1 89 ? 2.123 9.530 1.229 1.00 87.06 89 THR A CA 1
ATOM 707 C C . THR A 1 89 ? 3.086 9.553 2.416 1.00 87.06 89 THR A C 1
ATOM 709 O O . THR A 1 89 ? 2.699 9.202 3.535 1.00 87.06 89 THR A O 1
ATOM 712 N N . GLU A 1 90 ? 4.324 10.023 2.205 1.00 70.12 90 GLU A N 1
ATOM 713 C CA . GLU A 1 90 ? 5.338 10.250 3.262 1.00 70.12 90 GLU A CA 1
ATOM 714 C C . GLU A 1 90 ? 4.818 11.129 4.422 1.00 70.12 90 GLU A C 1
ATOM 716 O O . GLU A 1 90 ? 5.351 11.107 5.527 1.00 70.12 90 GLU A O 1
ATOM 721 N N . SER A 1 91 ? 3.719 11.866 4.219 1.00 64.38 91 SER A N 1
ATOM 722 C CA . SER A 1 91 ? 3.061 12.632 5.284 1.00 64.38 91 SER A CA 1
ATOM 723 C C . SER A 1 91 ? 2.487 11.778 6.430 1.00 64.38 91 SER A C 1
ATOM 725 O O . SER A 1 91 ? 2.179 12.323 7.496 1.00 64.38 91 SER A O 1
ATOM 727 N N . PHE A 1 92 ? 2.382 10.455 6.256 1.00 61.53 92 PHE A N 1
ATOM 728 C CA . PHE A 1 92 ? 2.093 9.513 7.340 1.00 61.53 92 PHE A CA 1
ATOM 729 C C . PHE A 1 92 ? 3.220 9.549 8.381 1.00 61.53 92 PHE A C 1
ATOM 731 O O . PHE A 1 92 ? 4.342 9.140 8.105 1.00 61.53 92 PHE A O 1
ATOM 738 N N . GLY A 1 93 ? 2.940 10.057 9.582 1.00 54.22 93 GLY A N 1
ATOM 739 C CA . GLY A 1 93 ? 3.942 10.159 10.654 1.00 54.22 93 GLY A CA 1
ATOM 740 C C . GLY A 1 93 ? 4.641 11.514 10.796 1.00 54.22 93 GLY A C 1
ATOM 741 O O . GLY A 1 93 ? 5.334 11.707 11.789 1.00 54.22 93 GLY A O 1
ATOM 742 N N . MET A 1 94 ? 4.432 12.468 9.877 1.00 50.66 94 MET A N 1
ATOM 743 C CA . MET A 1 94 ? 5.223 13.714 9.828 1.00 50.66 94 MET A CA 1
ATOM 744 C C . MET A 1 94 ? 4.468 15.005 10.191 1.00 50.66 94 MET A C 1
ATOM 746 O O . MET A 1 94 ? 5.064 16.083 10.189 1.00 50.66 94 MET A O 1
ATOM 750 N N . VAL A 1 95 ? 3.182 14.943 10.557 1.00 48.81 95 VAL A N 1
ATOM 751 C CA . VAL A 1 95 ? 2.433 16.144 10.975 1.00 48.81 95 VAL A CA 1
ATOM 752 C C . VAL A 1 95 ? 2.844 16.545 12.393 1.00 48.81 95 VAL A C 1
ATOM 754 O O . VAL A 1 95 ? 2.321 16.057 13.395 1.00 48.81 95 VAL A O 1
ATOM 757 N N . SER A 1 96 ? 3.826 17.439 12.451 1.00 41.62 96 SER A N 1
ATOM 758 C CA . SER A 1 96 ? 4.353 18.017 13.680 1.00 41.62 96 SER A CA 1
ATOM 759 C C . SER A 1 96 ? 3.674 19.353 13.971 1.00 41.62 96 SER A C 1
ATOM 761 O O . SER A 1 96 ? 3.541 20.195 13.091 1.00 41.62 96 SER A O 1
ATOM 763 N N . HIS A 1 97 ? 3.342 19.523 15.247 1.00 42.25 97 HIS A N 1
ATOM 764 C CA . HIS A 1 97 ? 2.782 20.689 15.928 1.00 42.25 97 HIS A CA 1
ATOM 765 C C . HIS A 1 97 ? 1.268 20.922 15.845 1.00 42.25 97 HIS A C 1
ATOM 767 O O . HIS A 1 97 ? 0.749 21.442 14.861 1.00 42.25 97 HIS A O 1
ATOM 773 N N . PRO A 1 98 ? 0.546 20.648 16.947 1.00 47.69 98 PRO A N 1
ATOM 774 C CA . PRO A 1 98 ? -0.706 21.329 17.200 1.00 47.69 98 PRO A CA 1
ATOM 775 C C . PRO A 1 98 ? -0.413 22.763 17.657 1.00 47.69 98 PRO A C 1
ATOM 777 O O . PRO A 1 98 ? 0.274 22.974 18.655 1.00 47.69 98 PRO A O 1
ATOM 780 N N . GLU A 1 99 ? -1.030 23.752 17.023 1.00 49.75 99 GLU A N 1
ATOM 781 C CA . GLU A 1 99 ? -1.143 25.089 17.627 1.00 49.75 99 GLU A CA 1
ATOM 782 C C . GLU A 1 99 ? -2.009 25.059 18.910 1.00 49.75 99 GLU A C 1
ATOM 784 O O . GLU A 1 99 ? -2.004 26.004 19.688 1.00 49.75 99 GLU A O 1
ATOM 789 N N . ASN A 1 100 ? -2.674 23.926 19.196 1.00 49.09 100 ASN A N 1
ATOM 790 C CA . ASN A 1 100 ? -3.667 23.771 20.266 1.00 49.09 100 ASN A CA 1
ATOM 791 C C . ASN A 1 100 ? -3.457 22.538 21.182 1.00 49.09 100 ASN A C 1
ATOM 793 O O . ASN A 1 100 ? -4.420 22.010 21.730 1.00 49.09 100 ASN A O 1
ATOM 797 N N . GLY A 1 101 ? -2.232 22.015 21.335 1.00 46.69 101 GLY A N 1
ATOM 798 C CA . GLY A 1 101 ? -1.951 20.923 22.296 1.00 46.69 101 GLY A CA 1
ATOM 799 C C . GLY A 1 101 ? -2.445 19.508 21.922 1.00 46.69 101 GLY A C 1
ATOM 800 O O . GLY A 1 101 ? -2.450 18.613 22.763 1.00 46.69 101 GLY A O 1
ATOM 801 N N . PHE A 1 102 ? -2.826 19.266 20.667 1.00 51.41 102 PHE A N 1
ATOM 802 C CA . PHE A 1 102 ? -3.283 17.966 20.160 1.00 51.41 102 PHE A CA 1
ATOM 803 C C . PHE A 1 102 ? -2.173 17.000 19.687 1.00 51.41 102 PHE A C 1
ATOM 805 O O . PHE A 1 102 ? -1.389 17.260 18.776 1.00 51.41 102 PHE A O 1
ATOM 812 N N . LYS A 1 103 ? -2.159 15.827 20.319 1.00 46.62 103 LYS A N 1
ATOM 813 C CA . LYS A 1 103 ? -1.078 14.835 20.423 1.00 46.62 103 LYS A CA 1
ATOM 814 C C . LYS A 1 103 ? -0.752 14.000 19.161 1.00 46.62 103 LYS A C 1
ATOM 816 O O . LYS A 1 103 ? -0.243 12.902 19.326 1.00 46.62 103 LYS A O 1
ATOM 821 N N . TRP A 1 104 ? -0.973 14.445 17.923 1.00 47.06 104 TRP A N 1
ATOM 822 C CA . TRP A 1 104 ? -0.784 13.588 16.723 1.00 47.06 104 TRP A CA 1
ATOM 823 C C . TRP A 1 104 ? 0.614 12.958 16.600 1.00 47.06 104 TRP A C 1
ATOM 825 O O . TRP A 1 104 ? 0.733 11.764 16.332 1.00 47.06 104 TRP A O 1
ATOM 835 N N . ALA A 1 105 ? 1.668 13.722 16.911 1.00 41.78 105 ALA A N 1
ATOM 836 C CA . ALA A 1 105 ? 3.046 13.221 16.926 1.00 41.78 105 ALA A CA 1
ATOM 837 C C . ALA A 1 105 ? 3.293 12.146 18.009 1.00 41.78 105 ALA A C 1
ATOM 839 O O . ALA A 1 105 ? 4.042 11.202 17.781 1.00 41.78 105 ALA A O 1
ATOM 840 N N . TYR A 1 106 ? 2.623 12.238 19.164 1.00 41.00 106 TYR A N 1
ATOM 841 C CA . TYR A 1 106 ? 2.685 11.219 20.224 1.00 41.00 106 TYR A CA 1
ATOM 842 C C . TYR A 1 106 ? 1.748 10.035 19.968 1.00 41.00 106 TYR A C 1
ATOM 844 O O . TYR A 1 106 ? 1.995 8.953 20.487 1.00 41.00 106 TYR A O 1
ATOM 852 N N . LEU A 1 107 ? 0.670 10.232 19.204 1.00 44.62 107 LEU A N 1
ATOM 853 C CA . LEU A 1 107 ? -0.264 9.171 18.848 1.00 44.62 107 LEU A CA 1
ATOM 854 C C . LEU A 1 107 ? 0.386 8.203 17.856 1.00 44.62 107 LEU A C 1
ATOM 856 O O . LEU A 1 107 ? 0.243 7.012 18.045 1.00 44.62 107 LEU A O 1
ATOM 860 N N . LEU A 1 108 ? 1.203 8.657 16.900 1.00 46.66 108 LEU A N 1
ATOM 861 C CA . LEU A 1 108 ? 1.928 7.738 16.004 1.00 46.66 108 LEU A CA 1
ATOM 862 C C . LEU A 1 108 ? 3.250 7.209 1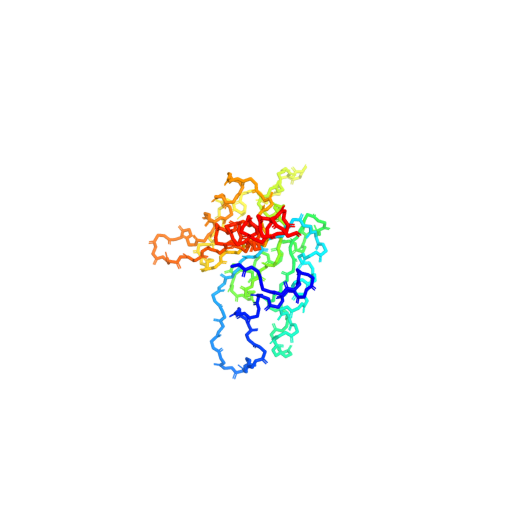6.601 1.00 46.66 108 LEU A C 1
ATOM 864 O O . LEU A 1 108 ? 3.640 6.092 16.289 1.00 46.66 108 LEU A O 1
ATOM 868 N N . GLN A 1 109 ? 3.919 7.958 17.493 1.00 42.69 109 GLN A N 1
ATOM 869 C CA . GLN A 1 109 ? 5.113 7.472 18.217 1.00 42.69 109 GLN A CA 1
ATOM 870 C C . GLN A 1 109 ? 4.791 6.574 19.427 1.00 42.69 109 GLN A C 1
ATOM 872 O O . GLN A 1 109 ? 5.702 5.980 20.000 1.00 42.69 109 GLN A O 1
ATOM 877 N N . GLY A 1 110 ? 3.522 6.497 19.841 1.00 37.34 110 GLY A N 1
ATOM 878 C CA . GLY A 1 110 ? 3.091 5.771 21.039 1.00 37.34 110 GLY A CA 1
ATOM 879 C C . GLY A 1 110 ? 1.846 4.897 20.872 1.00 37.34 110 GLY A C 1
ATOM 880 O O . GLY A 1 110 ? 1.487 4.218 21.833 1.00 37.34 110 GLY A O 1
ATOM 881 N N . MET A 1 111 ? 1.179 4.895 19.710 1.00 48.25 111 MET A N 1
ATOM 882 C CA . MET A 1 111 ? 0.197 3.856 19.393 1.00 48.25 111 MET A CA 1
ATOM 883 C C . MET A 1 111 ? 0.912 2.587 18.988 1.00 48.25 111 MET A C 1
ATOM 885 O O . MET A 1 111 ? 1.838 2.595 18.180 1.00 48.25 111 MET A O 1
ATOM 889 N N . ASP A 1 112 ? 0.394 1.497 19.527 1.00 54.00 112 ASP A N 1
ATOM 890 C CA . ASP A 1 112 ? 0.733 0.144 19.153 1.00 54.00 112 ASP A CA 1
ATOM 891 C C . ASP A 1 112 ? 0.205 -0.155 17.736 1.00 54.00 112 ASP A C 1
ATOM 893 O O . ASP A 1 112 ? -0.825 -0.792 17.556 1.00 54.00 112 ASP A O 1
ATOM 897 N N . MET A 1 113 ? 0.892 0.360 16.713 1.00 63.19 113 MET A N 1
ATOM 898 C CA . MET A 1 113 ? 0.758 -0.094 15.322 1.00 63.19 113 MET A CA 1
ATOM 899 C C . MET A 1 113 ? 1.663 -1.304 15.059 1.00 63.19 113 MET A C 1
ATOM 901 O O . MET A 1 113 ? 2.101 -1.552 13.935 1.00 63.19 113 MET A O 1
ATOM 905 N N . SER A 1 114 ? 1.988 -2.059 16.107 1.00 66.12 114 SER A N 1
ATOM 906 C CA . SER A 1 114 ? 2.946 -3.147 16.004 1.00 66.12 114 SER A CA 1
ATOM 907 C C . SER A 1 114 ? 2.445 -4.326 15.184 1.00 66.12 114 SER A C 1
ATOM 909 O O . SER A 1 114 ? 3.251 -5.162 14.779 1.00 66.12 114 SER A O 1
ATOM 911 N N . ASP A 1 115 ? 1.140 -4.377 14.919 1.00 81.00 115 ASP A N 1
ATOM 912 C CA . ASP A 1 115 ? 0.481 -5.430 14.161 1.00 81.00 115 ASP A CA 1
ATOM 913 C C . ASP A 1 115 ? 0.435 -5.174 12.644 1.00 81.00 115 ASP A C 1
ATOM 915 O O . ASP A 1 115 ? -0.204 -5.937 11.915 1.00 81.00 115 ASP A O 1
ATOM 919 N N . ILE A 1 116 ? 1.140 -4.151 12.135 1.00 87.81 116 ILE A N 1
ATOM 920 C CA . ILE A 1 116 ? 1.338 -3.983 10.689 1.00 87.81 116 ILE A CA 1
ATOM 921 C C . ILE A 1 116 ? 2.205 -5.137 10.173 1.00 87.81 116 ILE A C 1
ATOM 923 O O . ILE A 1 116 ? 3.417 -5.193 10.399 1.00 87.81 116 ILE A O 1
ATOM 927 N N . GLY A 1 117 ? 1.576 -6.057 9.443 1.00 90.81 117 GLY A N 1
ATOM 928 C CA . GLY A 1 117 ? 2.233 -7.231 8.874 1.00 90.81 117 GLY A CA 1
ATOM 929 C C . GLY A 1 117 ? 2.890 -6.973 7.519 1.00 90.81 117 GLY A C 1
ATOM 930 O O . GLY A 1 117 ? 3.769 -7.737 7.118 1.00 90.81 117 GLY A O 1
ATOM 931 N N . LEU A 1 118 ? 2.483 -5.917 6.808 1.00 93.44 118 LEU A N 1
ATOM 932 C CA . LEU A 1 118 ? 2.970 -5.635 5.460 1.00 93.44 118 LEU A CA 1
ATOM 933 C C . LEU A 1 118 ? 3.146 -4.136 5.198 1.00 93.44 118 LEU A C 1
ATOM 935 O O . LEU A 1 118 ? 2.206 -3.356 5.304 1.00 93.44 118 LEU A O 1
ATOM 939 N N . VAL A 1 119 ? 4.344 -3.732 4.791 1.00 92.38 119 VAL A N 1
ATOM 940 C CA . VAL A 1 119 ? 4.622 -2.377 4.308 1.00 92.38 119 VAL A CA 1
ATOM 941 C C . VAL A 1 119 ? 5.081 -2.440 2.860 1.00 92.38 119 VAL A C 1
ATOM 943 O O . VAL A 1 119 ? 5.920 -3.257 2.488 1.00 92.38 119 VAL A O 1
ATOM 946 N N . ILE A 1 120 ? 4.536 -1.572 2.021 1.00 94.44 120 ILE A N 1
ATOM 947 C CA . ILE A 1 120 ? 4.870 -1.499 0.605 1.00 94.44 120 ILE A CA 1
ATOM 948 C C . ILE A 1 120 ? 5.295 -0.073 0.285 1.00 94.44 120 ILE A C 1
ATOM 950 O O . ILE A 1 120 ? 4.581 0.866 0.612 1.00 94.44 120 ILE A O 1
ATOM 954 N N . GLN A 1 121 ? 6.428 0.089 -0.389 1.00 93.69 121 GLN A N 1
ATOM 955 C CA . GLN A 1 121 ? 6.778 1.334 -1.065 1.00 93.69 121 GLN A CA 1
ATOM 956 C C . GLN A 1 121 ? 6.514 1.157 -2.563 1.00 93.69 121 GLN A C 1
ATOM 958 O O . GLN A 1 121 ? 7.059 0.245 -3.200 1.00 93.69 121 GLN A O 1
ATOM 963 N N . TRP A 1 122 ? 5.658 2.013 -3.116 1.00 93.94 122 TRP A N 1
ATOM 964 C CA . TRP A 1 122 ? 5.373 2.083 -4.542 1.00 93.94 122 TRP A CA 1
ATOM 965 C C . TRP A 1 122 ? 6.411 2.982 -5.220 1.00 93.94 122 TRP A C 1
ATOM 967 O O . TRP A 1 122 ? 6.518 4.1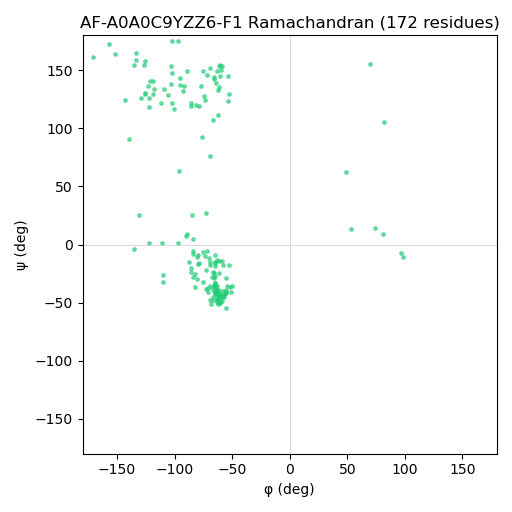54 -4.881 1.00 93.94 122 TRP A O 1
ATOM 977 N N . HIS A 1 123 ? 7.169 2.414 -6.162 1.00 89.12 123 HIS A N 1
ATOM 978 C CA . HIS A 1 123 ? 8.294 3.045 -6.877 1.00 89.12 123 HIS A CA 1
ATOM 979 C C . HIS A 1 123 ? 9.549 3.311 -6.024 1.00 89.12 123 HIS A C 1
ATOM 981 O O . HIS A 1 123 ? 9.489 3.454 -4.803 1.00 89.12 123 HIS A O 1
ATOM 987 N N . VAL A 1 124 ? 10.718 3.384 -6.680 1.00 83.62 124 VAL A N 1
ATOM 988 C CA . VAL A 1 124 ? 12.018 3.672 -6.031 1.00 83.62 124 VAL A CA 1
ATOM 989 C C . VAL A 1 124 ? 12.372 5.152 -6.136 1.00 83.62 124 VAL A C 1
ATOM 991 O O . VAL A 1 124 ? 13.350 5.557 -6.762 1.00 83.62 124 VAL A O 1
ATOM 994 N N . THR A 1 125 ? 11.552 5.981 -5.526 1.00 79.56 125 THR A N 1
ATOM 995 C CA . THR A 1 125 ? 11.645 7.447 -5.592 1.00 79.56 125 THR A CA 1
ATOM 996 C C . THR A 1 125 ? 12.088 8.055 -4.264 1.00 79.56 125 THR A C 1
ATOM 998 O O . THR A 1 125 ? 12.729 9.110 -4.240 1.00 79.56 125 THR A O 1
ATOM 1001 N N . CYS A 1 126 ? 11.820 7.374 -3.149 1.00 75.56 126 CYS A N 1
ATOM 1002 C CA . CYS A 1 126 ? 12.217 7.813 -1.818 1.00 75.56 126 CYS A CA 1
ATOM 1003 C C . CYS A 1 126 ? 13.719 7.603 -1.551 1.00 75.56 126 CYS A C 1
ATOM 1005 O O . CYS A 1 126 ? 14.350 6.651 -2.020 1.00 75.56 126 CYS A O 1
ATOM 1007 N N . LYS A 1 127 ? 14.303 8.472 -0.718 1.00 83.75 127 LYS A N 1
ATOM 1008 C CA . LYS A 1 127 ? 15.686 8.309 -0.246 1.00 83.75 127 LYS A CA 1
ATOM 1009 C C . LYS A 1 127 ? 15.786 7.107 0.698 1.00 83.75 127 LYS A C 1
ATOM 1011 O O . LYS A 1 127 ? 14.850 6.814 1.435 1.00 83.75 127 LYS A O 1
ATOM 1016 N N . LEU A 1 128 ? 16.962 6.479 0.754 1.00 84.25 128 LEU A N 1
ATOM 1017 C CA . LEU A 1 128 ? 17.212 5.313 1.611 1.00 84.25 128 LEU A CA 1
ATOM 1018 C C . LEU A 1 128 ? 16.799 5.507 3.090 1.00 84.25 128 LEU A C 1
ATOM 1020 O O . LEU A 1 128 ? 16.209 4.582 3.640 1.00 84.25 128 LEU A O 1
ATOM 1024 N N . PRO A 1 129 ? 17.032 6.665 3.747 1.00 82.94 129 PRO A N 1
ATOM 1025 C CA . PRO A 1 129 ? 16.567 6.871 5.121 1.00 82.94 129 PRO A CA 1
ATOM 1026 C C . PRO A 1 129 ? 15.039 6.856 5.256 1.00 82.94 129 PRO A C 1
ATOM 1028 O O . PRO A 1 129 ? 14.530 6.215 6.170 1.00 82.94 129 PRO A O 1
ATOM 1031 N N . THR A 1 130 ? 14.318 7.502 4.331 1.00 80.56 130 THR A N 1
ATOM 1032 C CA . THR A 1 130 ? 12.846 7.479 4.287 1.00 80.56 130 THR A CA 1
ATOM 1033 C C . THR A 1 130 ? 12.349 6.048 4.103 1.00 80.56 130 THR A C 1
ATOM 1035 O O . THR A 1 130 ? 11.511 5.589 4.874 1.00 80.56 130 THR A O 1
ATOM 1038 N N . LEU A 1 131 ? 12.933 5.310 3.152 1.00 84.81 131 LEU A N 1
ATOM 1039 C CA . LEU A 1 131 ? 12.594 3.907 2.909 1.00 84.81 131 LEU A CA 1
ATOM 1040 C C . LEU A 1 131 ? 12.788 3.052 4.166 1.00 84.81 131 LEU A C 1
ATOM 1042 O O . LEU A 1 131 ? 11.938 2.240 4.519 1.00 84.81 131 LEU A O 1
ATOM 1046 N N . TRP A 1 132 ? 13.911 3.245 4.860 1.00 84.75 132 TRP A N 1
ATOM 1047 C CA . TRP A 1 132 ? 14.219 2.496 6.073 1.00 84.75 132 TRP A CA 1
ATOM 1048 C C . TRP A 1 132 ? 13.258 2.825 7.216 1.00 84.75 132 TRP A C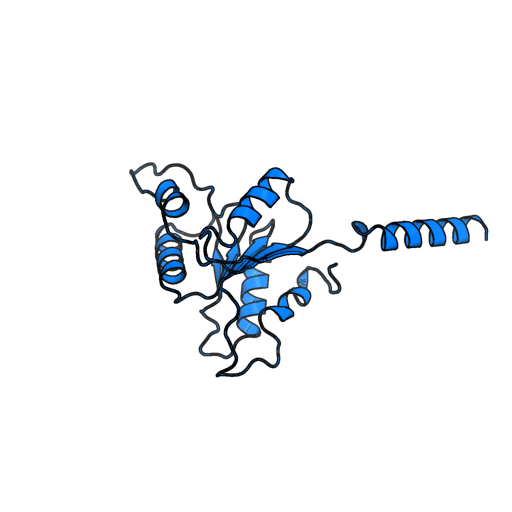 1
ATOM 1050 O O . TRP A 1 132 ? 12.842 1.930 7.949 1.00 84.75 132 TRP A O 1
ATOM 1060 N N . GLN A 1 133 ? 12.866 4.094 7.344 1.00 80.81 133 GLN A N 1
ATOM 1061 C CA . GLN A 1 133 ? 11.870 4.523 8.319 1.00 80.81 133 GLN A CA 1
ATOM 1062 C C . GLN A 1 133 ? 10.503 3.889 8.039 1.00 80.81 133 GLN A C 1
ATOM 1064 O O . GLN A 1 133 ? 9.891 3.353 8.958 1.00 80.81 133 GLN A O 1
ATOM 1069 N N . GLN A 1 134 ? 10.054 3.892 6.781 1.00 83.75 134 GLN A N 1
ATOM 1070 C CA . GLN A 1 134 ? 8.797 3.258 6.374 1.00 83.75 134 GLN A CA 1
ATOM 1071 C C . GLN A 1 134 ? 8.831 1.747 6.617 1.00 83.75 134 GLN A C 1
ATOM 1073 O O . GLN A 1 134 ? 7.909 1.184 7.195 1.00 83.75 134 GLN A O 1
ATOM 1078 N N . PHE A 1 135 ? 9.912 1.076 6.218 1.00 86.25 135 PHE A N 1
ATOM 1079 C CA . PHE A 1 135 ? 10.055 -0.368 6.407 1.00 86.25 135 PHE A CA 1
ATOM 1080 C C . PHE A 1 135 ? 10.149 -0.754 7.880 1.00 86.25 135 PHE A C 1
ATOM 1082 O O . PHE A 1 135 ? 9.685 -1.831 8.245 1.00 86.25 135 PHE A O 1
ATOM 1089 N N . GLY A 1 136 ? 10.677 0.133 8.725 1.00 78.81 136 GLY A N 1
ATOM 1090 C CA . GLY A 1 136 ? 10.663 -0.019 10.176 1.00 78.81 136 GLY A CA 1
ATOM 1091 C C . GLY A 1 136 ? 9.263 0.001 10.798 1.00 78.81 136 GLY A C 1
ATOM 1092 O O . GLY A 1 136 ? 9.123 -0.419 11.942 1.00 78.81 136 GLY A O 1
ATOM 1093 N N . CYS A 1 137 ? 8.227 0.444 10.073 1.00 74.19 137 CYS A N 1
ATOM 1094 C CA . CYS A 1 137 ? 6.841 0.327 10.529 1.00 74.19 137 CYS A CA 1
ATOM 1095 C C . CYS A 1 137 ? 6.315 -1.117 10.474 1.00 74.19 137 CYS A C 1
ATOM 1097 O O . CYS A 1 137 ? 5.355 -1.429 11.172 1.00 74.19 137 CYS A O 1
ATOM 1099 N N . ALA A 1 138 ? 6.906 -1.999 9.660 1.00 77.81 138 ALA A N 1
ATOM 1100 C CA . ALA A 1 138 ? 6.491 -3.397 9.599 1.00 77.81 138 ALA A CA 1
ATOM 1101 C C . ALA A 1 138 ? 6.969 -4.148 10.854 1.00 77.81 138 ALA A C 1
ATOM 1103 O O . ALA A 1 138 ? 8.166 -4.184 11.133 1.00 77.81 138 ALA A O 1
ATOM 1104 N N . ALA A 1 139 ? 6.036 -4.781 11.574 1.00 66.50 139 ALA A N 1
ATOM 1105 C CA . ALA A 1 139 ? 6.277 -5.578 12.781 1.00 66.50 139 ALA A CA 1
ATOM 1106 C C . ALA A 1 139 ? 7.162 -4.901 13.839 1.00 66.50 139 ALA A C 1
ATOM 1108 O O . ALA A 1 139 ? 8.224 -5.398 14.223 1.00 66.50 139 ALA A O 1
ATOM 1109 N N . GLN A 1 140 ? 6.679 -3.776 14.366 1.00 68.38 140 GLN A N 1
ATOM 1110 C CA . GLN A 1 140 ? 7.291 -3.130 15.528 1.00 68.38 140 GLN A CA 1
ATOM 1111 C C . GLN A 1 140 ? 7.282 -4.041 16.778 1.00 68.38 140 GLN A C 1
ATOM 1113 O O . GLN A 1 140 ? 8.152 -3.911 17.646 1.00 68.38 140 GLN A O 1
ATOM 1118 N N . ASP A 1 141 ? 6.354 -5.005 16.859 1.00 71.75 141 ASP A N 1
ATOM 1119 C CA . ASP A 1 141 ? 6.348 -6.037 17.900 1.00 71.75 141 ASP A CA 1
ATOM 1120 C C . ASP A 1 141 ? 7.375 -7.106 17.536 1.00 71.75 141 ASP A C 1
ATOM 1122 O O . ASP A 1 141 ? 7.251 -7.811 16.538 1.00 71.75 141 ASP A O 1
ATOM 1126 N N . LYS A 1 142 ? 8.363 -7.283 18.416 1.00 73.88 142 LYS A N 1
ATOM 1127 C CA . LYS A 1 142 ? 9.429 -8.288 18.294 1.00 73.88 142 LYS A CA 1
ATOM 1128 C C . LYS A 1 142 ? 8.913 -9.729 18.227 1.00 73.88 142 LYS A C 1
ATOM 1130 O O . LYS A 1 142 ? 9.692 -10.631 17.926 1.00 73.88 142 LYS A O 1
ATOM 1135 N N . LYS A 1 143 ? 7.646 -9.966 18.573 1.00 79.94 143 LYS A N 1
ATOM 1136 C CA . LYS A 1 143 ? 6.975 -11.267 18.463 1.00 79.94 143 LYS A CA 1
ATOM 1137 C C . LYS A 1 143 ? 6.340 -11.500 17.094 1.00 79.94 143 LYS A C 1
ATOM 1139 O O . LYS A 1 143 ? 5.981 -12.637 16.796 1.00 79.94 143 LYS A O 1
ATOM 1144 N N . LEU A 1 144 ? 6.185 -10.455 16.286 1.00 79.44 144 LEU A N 1
ATOM 1145 C CA . LEU A 1 144 ? 5.577 -10.511 14.964 1.00 79.44 144 LEU A CA 1
ATOM 1146 C C . LEU A 1 144 ? 6.658 -10.453 13.880 1.00 79.44 144 LEU A C 1
ATOM 1148 O O . LEU A 1 144 ? 7.763 -9.958 14.085 1.00 79.44 144 LEU A O 1
ATOM 1152 N N . THR A 1 145 ? 6.350 -11.015 12.713 1.00 84.56 145 THR A N 1
ATOM 1153 C CA . THR A 1 145 ? 7.199 -10.911 11.521 1.00 84.56 145 THR A CA 1
ATOM 1154 C C . THR A 1 145 ? 6.477 -10.055 10.498 1.00 84.56 145 THR A C 1
ATOM 1156 O O . THR A 1 145 ? 5.361 -10.378 10.096 1.00 84.56 145 THR A O 1
ATOM 1159 N N . GLY A 1 146 ? 7.119 -8.965 10.094 1.00 87.88 146 GLY A N 1
ATOM 1160 C CA . GLY A 1 146 ? 6.611 -8.027 9.104 1.00 87.88 146 GLY A CA 1
ATOM 1161 C C . GLY A 1 146 ? 7.302 -8.257 7.771 1.00 87.88 146 GLY A C 1
ATOM 1162 O O . GLY A 1 146 ? 8.471 -8.641 7.722 1.00 87.88 146 GLY A O 1
ATOM 1163 N N . THR A 1 147 ? 6.580 -8.030 6.684 1.00 92.81 147 THR A N 1
ATOM 1164 C CA . THR A 1 147 ? 7.138 -8.058 5.332 1.00 92.81 147 THR A CA 1
ATOM 1165 C C . THR A 1 147 ? 7.190 -6.643 4.785 1.00 92.81 147 THR A C 1
ATOM 1167 O O . THR A 1 147 ? 6.205 -5.916 4.862 1.00 92.81 147 THR A O 1
ATOM 1170 N N . SER A 1 148 ? 8.317 -6.269 4.185 1.00 92.75 148 SER A N 1
ATOM 1171 C CA . SER A 1 148 ? 8.462 -4.992 3.488 1.00 92.75 148 SER A CA 1
ATOM 1172 C C . SER A 1 148 ? 8.775 -5.233 2.016 1.00 92.75 148 SER A C 1
ATOM 1174 O O . SER A 1 148 ? 9.667 -6.019 1.692 1.00 92.75 148 SER A O 1
ATOM 1176 N N . ILE A 1 149 ? 8.036 -4.585 1.117 1.00 94.31 149 ILE A N 1
ATOM 1177 C CA . ILE A 1 149 ? 8.164 -4.754 -0.336 1.00 94.31 149 ILE A CA 1
ATOM 1178 C C . ILE A 1 149 ? 8.460 -3.403 -0.982 1.00 94.31 149 ILE A C 1
ATOM 1180 O O . ILE A 1 149 ? 7.703 -2.450 -0.823 1.00 94.31 149 ILE A O 1
ATOM 1184 N N . LEU A 1 150 ? 9.535 -3.335 -1.767 1.00 94.19 150 LEU A N 1
ATOM 1185 C CA . LEU A 1 150 ? 9.816 -2.209 -2.655 1.00 94.19 150 LEU A CA 1
ATOM 1186 C C . LEU A 1 150 ? 9.417 -2.579 -4.086 1.00 94.19 150 LEU A C 1
ATOM 1188 O O . LEU A 1 150 ? 10.005 -3.485 -4.689 1.00 94.19 150 LEU A O 1
ATOM 1192 N N . PHE A 1 151 ? 8.442 -1.872 -4.651 1.00 94.12 151 PHE A N 1
ATOM 1193 C CA . PHE A 1 151 ? 8.154 -1.965 -6.076 1.00 94.12 151 PHE A CA 1
ATOM 1194 C C . PHE A 1 151 ? 9.123 -1.088 -6.855 1.00 94.12 151 PHE A C 1
ATOM 1196 O O . PHE A 1 151 ? 9.170 0.118 -6.665 1.00 94.12 151 PHE A O 1
ATOM 1203 N N . ALA A 1 152 ? 9.878 -1.719 -7.749 1.00 92.62 152 ALA A N 1
ATOM 1204 C CA . ALA A 1 152 ? 10.859 -1.047 -8.584 1.00 92.62 152 ALA A CA 1
ATOM 1205 C C . ALA A 1 152 ? 10.573 -1.243 -10.071 1.00 92.62 152 ALA A C 1
ATOM 1207 O O . ALA A 1 152 ? 10.213 -2.346 -10.516 1.00 92.62 152 ALA A O 1
ATOM 1208 N N . GLU A 1 153 ? 10.776 -0.177 -10.836 1.00 90.62 153 GLU A N 1
ATOM 1209 C CA . GLU A 1 153 ? 10.769 -0.159 -12.287 1.00 90.62 153 GLU A CA 1
ATOM 1210 C C . GLU A 1 153 ? 11.842 -1.103 -12.827 1.00 90.62 153 GLU A C 1
ATOM 1212 O O . GLU A 1 153 ? 12.891 -1.327 -12.221 1.00 90.62 153 GLU A O 1
ATOM 1217 N N . LYS A 1 154 ? 11.589 -1.674 -14.007 1.00 89.00 154 LYS A N 1
ATOM 1218 C CA . LYS A 1 154 ? 12.482 -2.668 -14.620 1.00 89.00 154 LYS A CA 1
ATOM 1219 C C . LYS A 1 154 ? 13.923 -2.173 -14.793 1.00 89.00 154 LYS A C 1
ATOM 1221 O O . LYS A 1 154 ? 14.841 -2.976 -14.774 1.00 89.00 154 LYS A O 1
ATOM 1226 N N . GLU A 1 155 ? 14.122 -0.871 -14.966 1.00 86.31 155 GLU A N 1
ATOM 1227 C CA . GLU A 1 155 ? 15.439 -0.270 -15.189 1.00 86.31 155 GLU A CA 1
ATOM 1228 C C . GLU A 1 155 ? 16.367 -0.312 -13.975 1.00 86.31 155 GLU A C 1
ATOM 1230 O O . GLU A 1 155 ? 17.576 -0.222 -14.148 1.00 86.31 155 GLU A O 1
ATOM 1235 N N . PHE A 1 156 ? 15.828 -0.541 -12.778 1.00 86.75 156 PHE A N 1
ATOM 1236 C CA . PHE A 1 156 ? 16.624 -0.723 -11.566 1.00 86.75 156 PHE A CA 1
ATOM 1237 C C . PHE A 1 156 ? 17.132 -2.162 -11.376 1.00 86.75 156 PHE A C 1
ATOM 1239 O O . PHE A 1 156 ? 17.728 -2.466 -10.347 1.00 86.75 156 PHE A O 1
ATOM 1246 N N . PHE A 1 157 ? 16.902 -3.065 -12.338 1.00 89.00 157 PHE A N 1
ATOM 1247 C CA . PHE A 1 157 ? 17.341 -4.461 -12.260 1.00 89.00 157 PHE A CA 1
ATOM 1248 C C . PHE A 1 157 ? 18.535 -4.732 -13.188 1.00 89.00 157 PHE A C 1
ATOM 1250 O O . PHE A 1 157 ? 18.476 -4.479 -14.393 1.00 89.00 157 PHE A O 1
ATOM 1257 N N . ASP A 1 158 ? 19.598 -5.329 -12.642 1.00 89.19 158 ASP A N 1
ATOM 1258 C CA . ASP A 1 158 ? 20.867 -5.577 -13.349 1.00 89.19 158 ASP A CA 1
ATOM 1259 C C . ASP A 1 158 ? 20.702 -6.364 -14.653 1.00 89.19 158 ASP A C 1
ATOM 1261 O O . ASP A 1 158 ? 21.345 -6.068 -15.662 1.00 89.19 158 ASP A O 1
ATOM 1265 N N . ASN A 1 159 ? 19.809 -7.354 -14.663 1.00 89.06 159 ASN A N 1
ATOM 1266 C CA . ASN A 1 159 ? 19.540 -8.164 -15.849 1.00 89.06 159 ASN A CA 1
ATOM 1267 C C . ASN A 1 159 ? 18.904 -7.350 -16.990 1.00 89.06 159 ASN A C 1
ATOM 1269 O O . ASN A 1 159 ? 19.217 -7.580 -18.159 1.00 89.06 159 ASN A O 1
ATOM 1273 N N . GLU A 1 160 ? 18.046 -6.381 -16.671 1.00 90.19 160 GLU A N 1
ATOM 1274 C CA . GLU A 1 160 ? 17.435 -5.475 -17.649 1.00 90.19 160 GLU A CA 1
ATOM 1275 C C . GLU A 1 160 ? 18.469 -4.466 -18.170 1.00 90.19 160 GLU A C 1
ATOM 1277 O O . GLU A 1 160 ? 18.521 -4.198 -19.375 1.00 90.19 160 GLU A O 1
ATOM 1282 N N . CYS A 1 161 ? 19.353 -3.973 -17.296 1.00 84.94 161 CYS A N 1
ATOM 1283 C CA . CYS A 1 161 ? 20.493 -3.137 -17.675 1.00 84.94 161 CYS A CA 1
ATOM 1284 C C . CYS A 1 161 ? 21.441 -3.866 -18.637 1.00 84.94 161 CYS A C 1
ATOM 1286 O O . CYS A 1 161 ? 21.741 -3.347 -19.716 1.00 84.94 161 CYS A O 1
ATOM 1288 N N . ALA A 1 162 ? 21.850 -5.092 -18.306 1.00 88.75 162 ALA A N 1
ATOM 1289 C CA . ALA A 1 162 ? 22.709 -5.913 -19.157 1.00 88.75 162 ALA A CA 1
ATOM 1290 C C . ALA A 1 162 ? 22.061 -6.190 -20.526 1.00 88.75 162 ALA A C 1
ATOM 1292 O O . ALA A 1 162 ? 22.698 -6.022 -21.569 1.00 88.75 162 ALA A O 1
ATOM 1293 N N . ALA A 1 163 ? 20.767 -6.529 -20.546 1.00 89.31 163 ALA A N 1
ATOM 1294 C CA . ALA A 1 163 ? 20.025 -6.741 -21.787 1.00 89.31 163 ALA A CA 1
ATOM 1295 C C . ALA A 1 163 ? 19.926 -5.463 -22.641 1.00 89.31 163 ALA A C 1
ATOM 1297 O O . ALA A 1 163 ? 20.023 -5.527 -23.870 1.00 89.31 163 ALA A O 1
ATOM 1298 N N . LYS A 1 164 ? 19.753 -4.290 -22.017 1.00 87.75 164 LYS A N 1
ATOM 1299 C CA . LYS A 1 164 ? 19.733 -2.991 -22.709 1.00 87.75 164 LYS A CA 1
ATOM 1300 C C . LYS A 1 164 ? 21.087 -2.675 -23.349 1.00 87.75 164 LYS A C 1
ATOM 1302 O O . LYS A 1 164 ? 21.112 -2.245 -24.502 1.00 87.75 164 LYS A O 1
ATOM 1307 N N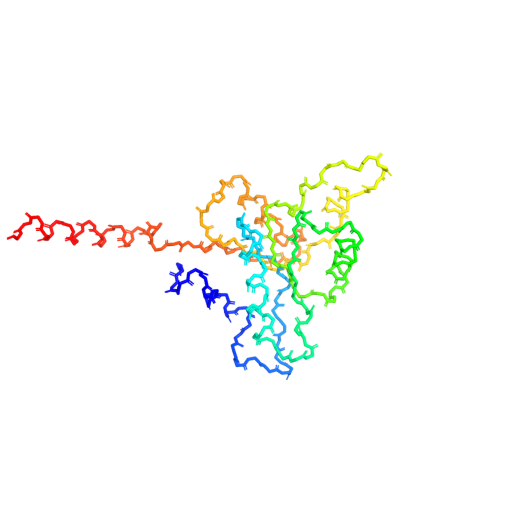 . VAL A 1 165 ? 22.191 -2.932 -22.644 1.00 89.44 165 VAL A N 1
ATOM 1308 C CA . VAL A 1 165 ? 23.557 -2.765 -23.170 1.00 89.44 165 VAL A CA 1
ATOM 1309 C C . VAL A 1 165 ? 23.804 -3.699 -24.357 1.00 89.44 165 VAL A C 1
ATOM 1311 O O . VAL A 1 165 ? 24.230 -3.230 -25.411 1.00 89.44 165 VAL A O 1
ATOM 1314 N N . ALA A 1 166 ? 23.442 -4.981 -24.246 1.00 90.62 166 ALA A N 1
ATOM 1315 C CA . ALA A 1 166 ? 23.599 -5.951 -25.332 1.00 90.62 166 ALA A CA 1
ATOM 1316 C C . ALA A 1 166 ? 22.823 -5.548 -26.602 1.00 90.62 166 ALA A C 1
ATOM 1318 O O . ALA A 1 166 ? 23.365 -5.580 -27.705 1.00 90.62 166 ALA A O 1
ATOM 1319 N N . ARG A 1 167 ? 21.570 -5.090 -26.453 1.00 92.12 167 ARG A N 1
ATOM 1320 C CA . ARG A 1 167 ? 20.755 -4.584 -27.576 1.00 92.12 167 ARG A CA 1
ATOM 1321 C C . ARG A 1 167 ? 21.357 -3.336 -28.221 1.00 92.12 167 ARG A C 1
ATOM 1323 O O . ARG A 1 167 ? 21.228 -3.162 -29.429 1.00 92.12 167 ARG A O 1
ATOM 1330 N N . LYS A 1 168 ? 21.979 -2.455 -27.430 1.00 90.69 168 LYS A N 1
ATOM 1331 C CA . LYS A 1 168 ? 22.655 -1.255 -27.941 1.00 90.69 168 LYS A CA 1
ATOM 1332 C C . LYS A 1 168 ? 23.884 -1.635 -28.772 1.00 90.69 168 LYS A C 1
ATOM 1334 O O . LYS A 1 168 ? 23.979 -1.200 -29.912 1.00 90.69 168 LYS A O 1
ATOM 1339 N N . MET A 1 169 ? 24.732 -2.524 -28.254 1.00 89.44 169 MET A N 1
ATOM 1340 C CA . MET A 1 169 ? 25.915 -3.023 -28.968 1.00 89.44 169 MET A CA 1
ATOM 1341 C C . MET A 1 169 ? 25.553 -3.694 -30.302 1.00 89.44 169 MET A C 1
ATOM 1343 O O . MET A 1 169 ? 26.224 -3.471 -31.305 1.00 89.44 169 MET A O 1
ATOM 1347 N N . GLN A 1 170 ? 24.459 -4.465 -30.343 1.00 89.38 170 GLN A N 1
ATOM 1348 C CA . GLN A 1 17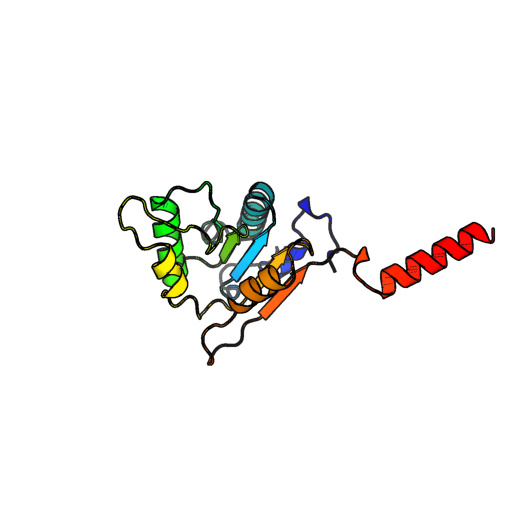0 ? 23.967 -5.089 -31.580 1.00 89.38 170 GLN A CA 1
ATOM 1349 C C . GLN A 1 170 ? 23.507 -4.070 -32.632 1.00 89.38 170 GLN A C 1
ATOM 1351 O O . GLN A 1 170 ? 23.701 -4.304 -33.817 1.00 89.38 170 GLN A O 1
ATOM 1356 N N . ARG A 1 171 ? 22.905 -2.949 -32.215 1.00 87.44 171 ARG A N 1
ATOM 1357 C CA . ARG A 1 171 ? 22.454 -1.885 -33.130 1.00 87.44 171 ARG A CA 1
ATOM 1358 C C . ARG A 1 171 ? 23.599 -1.039 -33.671 1.00 87.44 171 ARG A C 1
ATOM 1360 O O . ARG A 1 171 ? 23.486 -0.536 -34.773 1.00 87.44 171 ARG A O 1
ATOM 1367 N N . GLU A 1 172 ? 24.655 -0.853 -32.887 1.00 87.19 172 GLU A N 1
ATOM 1368 C CA . GLU A 1 172 ? 25.840 -0.082 -33.293 1.00 87.19 172 GLU A CA 1
ATOM 1369 C C . GLU A 1 172 ? 26.792 -0.896 -34.184 1.00 87.19 172 GLU A C 1
ATOM 1371 O O . GLU A 1 172 ? 27.642 -0.322 -34.857 1.00 87.19 172 GLU A O 1
ATOM 1376 N N . SER A 1 173 ? 26.644 -2.224 -34.193 1.00 77.00 173 SER A N 1
ATOM 1377 C CA . SER A 1 173 ? 27.438 -3.145 -35.017 1.00 77.00 173 SER A CA 1
ATOM 1378 C C . SER A 1 173 ? 26.744 -3.557 -36.327 1.00 77.00 173 SER A C 1
ATOM 1380 O O . SER A 1 173 ? 27.293 -4.386 -37.052 1.00 77.00 173 SER A O 1
ATOM 1382 N N . ALA A 1 174 ? 25.538 -3.043 -36.595 1.00 66.94 174 ALA A N 1
ATOM 1383 C CA . ALA A 1 174 ? 24.714 -3.330 -37.773 1.00 66.94 174 ALA A CA 1
ATOM 1384 C C . ALA A 1 174 ? 24.650 -2.108 -38.696 1.00 66.94 174 ALA A C 1
ATOM 1386 O O . ALA A 1 174 ? 24.653 -2.316 -39.928 1.00 66.94 174 ALA A O 1
#

Nearest PDB structures (foldseek):
  5nt7-assembly1_D  TM=7.130E-01  e=5.513E-05  Drosophila melanogaster
  1oyw-assembly1_A  TM=7.792E-01  e=2.522E-04  Escherichia coli
  8tvy-assembly1_M  TM=6.583E-01  e=9.940E-03  Saccharomyces cerevisiae
  1oyy-assembly1_A  TM=5.747E-01  e=4.648E-03  Escherichia coli
  5vvr-assembly1_M  TM=6.848E-01  e=1.549E-02  Saccharomyces cerevisiae S288C

Organism: NCBI:txid765257

Secondary structure (DSSP, 8-state):
---S-GGG-GGGGGTS-TT--TTSPPPPPEEEEESSHHHHHHHHHHHHHHS-GGGGGGEEEE-TTS-HHHHHHHHHHHHTT---EEEEETTTTT----TT---HHHHHHHS--TT--EEEEESS-S-HHHHHHHHTTTT-STTS--EEEEE--GGGSHHHHHHHHHHHHHHHT-

Solvent-accessible surface area (backbone atoms only — not comparable to full-atom values): 9894 Å² total; per-residue (Å²): 107,56,81,59,62,79,93,65,47,59,76,56,32,81,68,47,40,82,84,60,52,96,87,58,84,77,60,65,32,30,41,35,36,24,92,43,70,65,59,12,44,51,46,22,54,54,56,24,69,34,38,56,85,96,50,32,82,26,42,40,59,49,54,75,91,55,54,65,73,56,54,55,52,52,50,51,33,41,67,73,59,70,31,45,34,38,20,19,26,77,50,67,86,59,66,73,80,50,99,77,82,56,58,57,57,55,48,65,76,64,49,80,58,28,71,26,30,29,24,34,37,56,53,83,77,70,54,70,69,58,49,51,56,54,44,56,49,24,21,63,34,90,91,49,79,41,43,68,44,77,38,31,57,53,78,82,35,68,71,50,46,52,52,51,51,52,56,49,55,54,62,76,74,106

Mean predicted aligned error: 7.66 Å

InterPro domains:
  IPR027417 P-loop containing nucleoside triphosphate hydrolase [G3DSA:3.40.50.300] (17-173)
  IPR027417 P-loop containing nucleoside triphosphate hydrolase [SSF52540] (29-154)

Foldseek 3Di:
DDDDDLLLLVVVCVQQPLPDDPPPDHGFQEEEEDADQVSQQSNLQNVLVSDDPVCSVQEEEDEDPDDPVVVVVVLVCSLVVVHRYYYYYLRVLPPDDDPPPDCPNCCSVPRCLQRHQEYEYEEPPDDPVSLVVRQCSFRVPPVGHHDYYYDYDPCVDPVSVVVVVVVVVVVVVD

Sequence (174 aa):
KIKYSLNSYADLSFLIPPSWKDGDPLPPKFLIFFDDIQDAINAAQYLCQCLPPGLQDKIKWFNANMTTTYKDLEVANFVSGEMLGFTTTESFGMVSHPENGFKWAYLLQGMDMSDIGLVIQWHVTCKLPTLWQQFGCAAQDKKLTGTSILFAEKEFFDNECAAKVARKMQRESA

pLDDT: mean 82.44, std 14.7, range [37.34, 96.75]

Radius of gyration: 18.58 Å; Cα contacts (8 Å, |Δi|>4): 252; chains: 1; bounding box: 47×41×60 Å